Protein AF-A0A1F9M728-F1 (afdb_monomer_lite)

Radius of gyration: 24.35 Å; chains: 1; bounding box: 52×44×59 Å

Secondary structure (DSSP, 8-state):
---SSSEE-TTT--EE-TT--B-TTT-PBPEEHHHHHHHHHHHHHHT---S--TT--EEEEEEE-HHHHHHHHHHHHHTT--EEEEE-TT--SSS-PPPPEEEEEEGGGHHHHHHHHHHHHHHHHTTTSS-GGGTT----TTSSEEE-TTT--EEETT-SB-TTT--B--

Sequence (170 aa):
MIEHDLKYCPKCRDEYRQEMEICATCALPLVLGADLAVREKSASRRSRKGPLTPDDHLLVIFQAALAELKHLKALLEADQIGVMISKDSQGCASGGCAPKFQLLVRQEEVQDALLILAEEHHRATVLAEHDATHAEAVFNPEAMEAVCPACGFAFATTTTTCPDCGLCFG

pLDDT: mean 84.58, std 12.4, range [47.72, 97.62]

Foldseek 3Di:
DQDQQWWADPPPRDIHHNPDQADPPPRDGIDGSVVSVVVVLVVVLVPAPAEDDPPFDKDFQDKDDPVVLVVLVVQCVVSRFHKDKAWPPPPDPDDDDDTIITIITGPVCNVVSVVSVVVVCCVVVCPVVQPQVLVPFDLDLPDQWGQDRRPRDIDGSVDQADPPPRDGND

Structure (mmCIF, N/CA/C/O backbone):
data_AF-A0A1F9M728-F1
#
_entry.id   AF-A0A1F9M728-F1
#
loop_
_atom_site.group_PDB
_atom_site.id
_atom_site.type_symbol
_atom_site.label_atom_id
_atom_site.label_alt_id
_atom_site.label_comp_id
_atom_site.label_asym_id
_atom_site.label_entity_id
_atom_site.label_seq_id
_atom_site.pdbx_PDB_ins_code
_atom_site.Cartn_x
_atom_site.Cartn_y
_atom_site.Cartn_z
_atom_site.occupancy
_atom_site.B_iso_or_equiv
_atom_site.auth_seq_id
_atom_site.auth_comp_id
_atom_site.auth_asym_id
_atom_site.auth_atom_id
_atom_site.pdbx_PDB_model_num
ATOM 1 N N . MET A 1 1 ? -1.438 -12.322 1.852 1.00 68.00 1 MET A N 1
ATOM 2 C CA . MET A 1 1 ? -1.714 -11.343 0.782 1.00 68.00 1 MET A CA 1
ATOM 3 C C . MET A 1 1 ? -2.905 -11.890 0.017 1.00 68.00 1 MET A C 1
ATOM 5 O O . MET A 1 1 ? -2.905 -13.086 -0.220 1.00 68.00 1 MET A O 1
ATOM 9 N N . ILE A 1 2 ? -3.943 -11.090 -0.230 1.00 81.06 2 ILE A N 1
ATOM 10 C CA . ILE A 1 2 ? -5.132 -11.551 -0.964 1.00 81.06 2 ILE A CA 1
ATOM 11 C C . ILE A 1 2 ? -4.797 -11.493 -2.455 1.00 81.06 2 ILE A C 1
ATOM 13 O O . ILE A 1 2 ? -4.450 -10.419 -2.951 1.00 81.06 2 ILE A O 1
ATOM 17 N N . GLU A 1 3 ? -4.882 -12.620 -3.156 1.00 86.69 3 GLU A N 1
ATOM 18 C CA . GLU A 1 3 ? -4.726 -12.646 -4.608 1.00 86.69 3 GLU A CA 1
ATOM 19 C C . GLU A 1 3 ? -5.995 -12.109 -5.267 1.00 86.69 3 GLU A C 1
ATOM 21 O O . GLU A 1 3 ? -7.101 -12.569 -4.996 1.00 86.69 3 GLU A O 1
ATOM 26 N N . HIS A 1 4 ? -5.858 -11.103 -6.128 1.00 86.56 4 HIS A N 1
ATOM 27 C CA . HIS A 1 4 ? -7.016 -10.369 -6.647 1.00 86.56 4 HIS A CA 1
ATOM 28 C C . HIS A 1 4 ? -7.883 -11.212 -7.584 1.00 86.56 4 HIS A C 1
ATOM 30 O O . HIS A 1 4 ? -9.096 -11.003 -7.634 1.00 86.56 4 HIS A O 1
ATOM 36 N N . ASP A 1 5 ? -7.255 -12.152 -8.291 1.00 90.88 5 ASP A N 1
ATOM 37 C CA . ASP A 1 5 ? -7.897 -13.001 -9.286 1.00 90.88 5 ASP A CA 1
ATOM 38 C C . ASP A 1 5 ? -8.592 -14.217 -8.653 1.00 90.88 5 ASP A C 1
ATOM 40 O O . ASP A 1 5 ? -9.567 -14.712 -9.201 1.00 90.88 5 ASP A O 1
ATOM 44 N N . LEU A 1 6 ? -8.184 -14.660 -7.459 1.00 94.25 6 LEU A N 1
ATOM 45 C CA . LEU A 1 6 ? -8.797 -15.802 -6.773 1.00 94.25 6 LEU A CA 1
ATOM 46 C C . LEU A 1 6 ? -10.107 -15.434 -6.064 1.00 94.25 6 LEU A C 1
ATOM 48 O O . LEU A 1 6 ? -10.460 -14.267 -5.884 1.00 94.25 6 LEU A O 1
ATOM 52 N N . LYS A 1 7 ? -10.857 -16.458 -5.653 1.00 96.12 7 LYS A N 1
ATOM 53 C CA . LYS A 1 7 ? -12.102 -16.311 -4.896 1.00 96.12 7 LYS A CA 1
ATOM 54 C C . LYS A 1 7 ? -11.906 -16.702 -3.439 1.00 96.12 7 LYS A C 1
ATOM 56 O O . LYS A 1 7 ? -11.168 -17.627 -3.128 1.00 96.12 7 LYS A O 1
ATOM 61 N N . TYR A 1 8 ? -12.626 -16.035 -2.545 1.00 96.81 8 TYR A N 1
ATOM 62 C CA . TYR A 1 8 ? -12.504 -16.224 -1.103 1.00 96.81 8 TYR A CA 1
ATOM 63 C C . TYR A 1 8 ? -13.864 -16.357 -0.433 1.00 96.81 8 TYR A C 1
ATOM 65 O O . TYR A 1 8 ? -14.847 -15.715 -0.819 1.00 96.81 8 TYR A O 1
ATOM 73 N N . CYS A 1 9 ? -13.931 -17.167 0.623 1.00 95.06 9 CYS A N 1
ATOM 74 C CA . CYS A 1 9 ? -15.111 -17.191 1.476 1.00 95.06 9 CYS A CA 1
ATOM 75 C C . CYS A 1 9 ? -15.139 -15.944 2.378 1.00 95.06 9 CYS A C 1
ATOM 77 O O . CYS A 1 9 ? -14.209 -15.747 3.161 1.00 95.06 9 CYS A O 1
ATOM 79 N N . PRO A 1 10 ? -16.227 -15.149 2.399 1.00 92.31 10 PRO A N 1
ATOM 80 C CA . PRO A 1 10 ? -16.302 -13.951 3.241 1.00 92.31 10 PRO A CA 1
ATOM 81 C C . PRO A 1 10 ? -16.339 -14.253 4.750 1.00 92.31 10 PRO A C 1
ATOM 83 O O . PRO A 1 10 ? -16.208 -13.336 5.557 1.00 92.31 10 PRO A O 1
ATOM 86 N N . LYS A 1 11 ? -16.548 -15.520 5.138 1.00 93.88 11 LYS A N 1
ATOM 87 C CA . LYS A 1 11 ? -16.638 -15.958 6.536 1.00 93.88 11 LYS A CA 1
ATOM 88 C C . LYS A 1 11 ? -15.363 -16.646 7.022 1.00 93.88 11 LYS A C 1
ATOM 90 O O . LYS A 1 11 ? -14.763 -16.163 7.974 1.00 93.88 11 LYS A O 1
ATOM 95 N N . CYS A 1 12 ? -14.968 -17.770 6.414 1.00 94.25 12 CYS A N 1
ATOM 96 C CA . CYS A 1 12 ? -13.781 -18.519 6.856 1.00 94.25 12 CYS A CA 1
ATOM 97 C C . CYS A 1 12 ? -12.474 -18.038 6.221 1.00 94.25 12 CYS A C 1
ATOM 99 O O . CYS A 1 12 ? -11.417 -18.398 6.719 1.00 94.25 12 CYS A O 1
ATOM 101 N N . ARG A 1 13 ? -12.542 -17.200 5.176 1.00 92.62 13 ARG A N 1
ATOM 102 C CA . ARG A 1 13 ? -11.385 -16.691 4.421 1.00 92.62 13 ARG A CA 1
ATOM 103 C C . ARG A 1 13 ? -10.590 -17.755 3.659 1.00 92.62 13 ARG A C 1
ATOM 105 O O . ARG A 1 13 ? -9.505 -17.447 3.181 1.00 92.62 13 ARG A O 1
ATOM 112 N N . ASP A 1 14 ? -11.150 -18.953 3.487 1.00 95.06 14 ASP A N 1
ATOM 113 C CA . ASP A 1 14 ? -10.568 -19.971 2.611 1.00 95.06 14 ASP A CA 1
ATOM 114 C C . ASP A 1 14 ? -10.508 -19.468 1.167 1.00 95.06 14 ASP A C 1
ATOM 116 O O . ASP A 1 14 ? -11.426 -18.785 0.693 1.00 95.06 14 ASP A O 1
ATOM 120 N N . GLU A 1 15 ? -9.427 -19.844 0.495 1.00 96.25 15 GLU A N 1
ATOM 121 C CA . GLU A 1 15 ? -9.113 -19.506 -0.887 1.00 96.25 15 GLU A CA 1
ATOM 122 C C . GLU A 1 15 ? -9.609 -20.586 -1.853 1.00 96.25 15 GLU A C 1
ATOM 124 O O . GLU A 1 15 ? -9.570 -21.785 -1.568 1.00 96.25 15 GLU A O 1
ATOM 129 N N . TYR A 1 16 ? -10.074 -20.146 -3.017 1.00 95.75 16 TYR A N 1
ATOM 130 C CA . TYR A 1 16 ? -10.634 -20.979 -4.064 1.00 95.75 16 TYR A CA 1
ATOM 131 C C . TYR A 1 16 ? -10.241 -20.456 -5.445 1.00 95.75 16 TYR A C 1
ATOM 133 O O . TYR A 1 16 ? -10.043 -19.260 -5.665 1.00 95.75 16 TYR A O 1
ATOM 141 N N . ARG A 1 17 ? -10.220 -21.370 -6.418 1.00 93.81 17 ARG A N 1
ATOM 142 C CA . ARG A 1 17 ? -10.096 -21.031 -7.841 1.00 93.81 17 ARG A CA 1
ATOM 143 C C . ARG A 1 17 ? -11.302 -20.216 -8.318 1.00 93.81 17 ARG A C 1
ATOM 145 O O . ARG A 1 17 ? -12.404 -20.361 -7.786 1.00 93.81 17 ARG A O 1
ATOM 152 N N . GLN A 1 18 ? -11.109 -19.417 -9.367 1.00 92.19 18 GLN A N 1
ATOM 153 C CA . GLN A 1 18 ? -12.142 -18.548 -9.951 1.00 92.19 18 GLN A CA 1
ATOM 154 C C . GLN A 1 18 ? -13.430 -19.258 -10.362 1.00 92.19 18 GLN A C 1
ATOM 156 O O . GLN A 1 18 ? -14.513 -18.682 -10.275 1.00 92.19 18 GLN A O 1
ATOM 161 N N . GLU A 1 19 ? -13.329 -20.503 -10.807 1.00 93.75 19 GLU A N 1
ATOM 162 C CA . GLU A 1 19 ? -14.467 -21.311 -11.251 1.00 93.75 19 GLU A CA 1
ATOM 163 C C . GLU A 1 19 ? -15.408 -21.729 -10.108 1.00 93.75 19 GLU A C 1
ATOM 165 O O . GLU A 1 19 ? -16.564 -22.062 -10.349 1.00 93.75 19 GLU A O 1
ATOM 170 N N . MET A 1 20 ? -14.958 -21.662 -8.852 1.00 94.94 20 MET A N 1
ATOM 171 C CA . MET A 1 20 ? -15.775 -22.046 -7.701 1.00 94.94 20 MET A CA 1
ATOM 172 C C . MET A 1 20 ? -16.763 -20.937 -7.334 1.00 94.94 20 MET A C 1
ATOM 174 O O . MET A 1 20 ? -16.420 -19.757 -7.320 1.00 94.94 20 MET A O 1
ATOM 178 N N . GLU A 1 21 ? -17.997 -21.287 -6.976 1.00 96.38 21 GLU A N 1
ATOM 179 C CA . GLU A 1 21 ? -19.022 -20.293 -6.611 1.00 96.38 21 GLU A CA 1
ATOM 180 C C . GLU A 1 21 ? -19.388 -20.307 -5.124 1.00 96.38 21 GLU A C 1
ATOM 182 O O . GLU A 1 21 ? -19.819 -19.288 -4.585 1.00 96.38 21 GLU A O 1
ATOM 187 N N . ILE A 1 22 ? -19.190 -21.436 -4.437 1.00 97.62 22 ILE A N 1
ATOM 188 C CA . ILE A 1 22 ? -19.656 -21.655 -3.063 1.00 97.62 22 ILE A CA 1
ATOM 189 C C . ILE A 1 22 ? -18.529 -22.244 -2.210 1.00 97.62 22 ILE A C 1
ATOM 191 O O . ILE A 1 22 ? -17.816 -23.153 -2.630 1.00 97.62 22 ILE A O 1
ATOM 195 N N . CYS A 1 23 ? -18.391 -21.746 -0.981 1.00 97.31 23 CYS A N 1
ATOM 196 C CA . CYS A 1 23 ? -17.469 -22.297 0.008 1.00 97.31 23 CYS A CA 1
ATOM 197 C C . CYS A 1 23 ? -17.919 -23.689 0.469 1.00 97.31 23 CYS A C 1
ATOM 199 O O . CYS A 1 23 ? -19.030 -23.840 0.980 1.00 97.31 23 CYS A O 1
ATOM 201 N N . ALA A 1 24 ? -17.029 -24.679 0.384 1.00 95.44 24 ALA A N 1
ATOM 202 C CA . ALA A 1 24 ? -17.316 -26.056 0.795 1.00 95.44 24 ALA A CA 1
ATOM 203 C C . ALA A 1 24 ? -17.631 -26.194 2.299 1.00 95.44 24 ALA A C 1
ATOM 205 O O . ALA A 1 24 ? -18.415 -27.054 2.690 1.00 95.44 24 ALA A O 1
ATOM 206 N N . THR A 1 25 ? -17.054 -25.330 3.139 1.00 96.25 25 THR A N 1
ATOM 207 C CA . THR A 1 25 ? -17.221 -25.372 4.601 1.00 96.25 25 THR A CA 1
ATOM 208 C C . THR A 1 25 ? -18.410 -24.536 5.069 1.00 96.25 25 THR A C 1
ATOM 210 O O . THR A 1 25 ? -19.195 -24.958 5.914 1.00 96.25 25 THR A O 1
ATOM 213 N N . CYS A 1 26 ? -18.542 -23.316 4.544 1.00 97.06 26 CYS A N 1
ATOM 214 C CA . CYS A 1 26 ? -19.533 -22.351 5.018 1.00 97.06 26 CYS A CA 1
ATOM 215 C C . CYS A 1 26 ? -20.847 -22.381 4.231 1.00 97.06 26 CYS A C 1
ATOM 217 O O . CYS A 1 26 ? -21.811 -21.775 4.691 1.00 97.06 26 CYS A O 1
ATOM 219 N N . ALA A 1 27 ? -20.872 -23.013 3.051 1.00 96.56 27 ALA A N 1
ATOM 220 C CA . ALA A 1 27 ? -21.989 -22.977 2.104 1.00 96.56 27 ALA A CA 1
ATOM 221 C C . ALA A 1 27 ? -22.437 -21.548 1.723 1.00 96.56 27 ALA A C 1
ATOM 223 O O . ALA A 1 27 ? -23.603 -21.300 1.428 1.00 96.56 27 ALA A O 1
ATOM 224 N N . LEU A 1 28 ? -21.503 -20.590 1.743 1.00 96.31 28 LEU A N 1
ATOM 225 C CA . LEU A 1 28 ? -21.743 -19.194 1.370 1.00 96.31 28 LEU A CA 1
ATOM 226 C C . LEU A 1 28 ? -21.181 -18.898 -0.027 1.00 96.31 28 LEU A C 1
ATOM 228 O O . LEU A 1 28 ? -20.138 -19.469 -0.367 1.00 96.31 28 LEU A O 1
ATOM 232 N N . PRO A 1 29 ? -21.803 -17.976 -0.791 1.00 96.81 29 PRO A N 1
ATOM 233 C CA . PRO A 1 29 ? -21.242 -17.480 -2.042 1.00 96.81 29 PRO A CA 1
ATOM 234 C C . PRO A 1 29 ? -19.838 -16.906 -1.836 1.00 96.81 29 PRO A C 1
ATOM 236 O O . PRO A 1 29 ? -19.597 -16.146 -0.890 1.00 96.81 29 PRO A O 1
ATOM 239 N N . LEU A 1 30 ? -18.919 -17.286 -2.717 1.00 96.38 30 LEU A N 1
ATOM 240 C CA . LEU A 1 30 ? -17.555 -16.776 -2.729 1.00 96.38 30 LEU A CA 1
ATOM 241 C C . LEU A 1 30 ? -17.511 -15.373 -3.345 1.00 96.38 30 LEU A C 1
ATOM 243 O O . LEU A 1 30 ? -18.304 -15.039 -4.223 1.00 96.38 30 LEU A O 1
ATOM 247 N N . VAL A 1 31 ? -16.569 -14.554 -2.887 1.00 95.94 31 VAL A N 1
ATOM 248 C CA . VAL A 1 31 ? -16.310 -13.205 -3.415 1.00 95.94 31 VAL A CA 1
ATOM 249 C C . VAL A 1 31 ? -14.946 -13.169 -4.093 1.00 95.94 31 VAL A C 1
ATOM 251 O O . VAL A 1 31 ? -14.056 -13.913 -3.683 1.00 95.94 31 VAL A O 1
ATOM 254 N N . LEU A 1 32 ? -14.756 -12.322 -5.109 1.00 95.25 32 LEU A N 1
ATOM 255 C CA . LEU A 1 32 ? -13.420 -12.116 -5.672 1.00 95.25 32 LEU A CA 1
ATOM 256 C C . LEU A 1 32 ? -12.483 -11.513 -4.618 1.00 95.25 32 LEU A C 1
ATOM 258 O O . LEU A 1 32 ? -12.903 -10.710 -3.777 1.00 95.25 32 LEU A O 1
ATOM 262 N N . GLY A 1 33 ? -11.201 -11.857 -4.700 1.00 91.00 33 GLY A N 1
ATOM 263 C CA . GLY A 1 33 ? -10.159 -11.285 -3.854 1.00 91.00 33 GLY A CA 1
ATOM 264 C C . GLY A 1 33 ? -10.088 -9.767 -3.983 1.00 91.00 33 GLY A C 1
ATOM 265 O O . GLY A 1 33 ? -9.990 -9.076 -2.970 1.00 91.00 33 GLY A O 1
ATOM 266 N N . ALA A 1 34 ? -10.265 -9.234 -5.197 1.00 88.06 34 ALA A N 1
ATOM 267 C CA . ALA A 1 34 ? -10.361 -7.793 -5.429 1.00 88.06 34 ALA A CA 1
ATOM 268 C C . ALA A 1 34 ? -11.477 -7.125 -4.598 1.00 88.06 34 ALA A C 1
ATOM 270 O O . ALA A 1 34 ? -11.238 -6.114 -3.934 1.00 88.06 34 ALA A O 1
ATOM 271 N N . ASP A 1 35 ? -12.676 -7.715 -4.553 1.00 88.88 35 ASP A N 1
ATOM 272 C CA . ASP A 1 35 ? -13.791 -7.192 -3.753 1.00 88.88 35 ASP A CA 1
ATOM 273 C C . ASP A 1 35 ? -13.522 -7.301 -2.251 1.00 88.88 35 ASP A C 1
ATOM 275 O O . ASP A 1 35 ? -13.852 -6.393 -1.480 1.00 88.88 35 ASP A O 1
ATOM 279 N N . LEU A 1 36 ? -12.929 -8.416 -1.815 1.00 87.56 36 LEU A N 1
ATOM 280 C CA . LEU A 1 36 ? -12.593 -8.632 -0.411 1.00 87.56 36 LEU A CA 1
ATOM 281 C C . LEU A 1 36 ? -11.551 -7.610 0.064 1.00 87.56 36 LEU A C 1
ATOM 28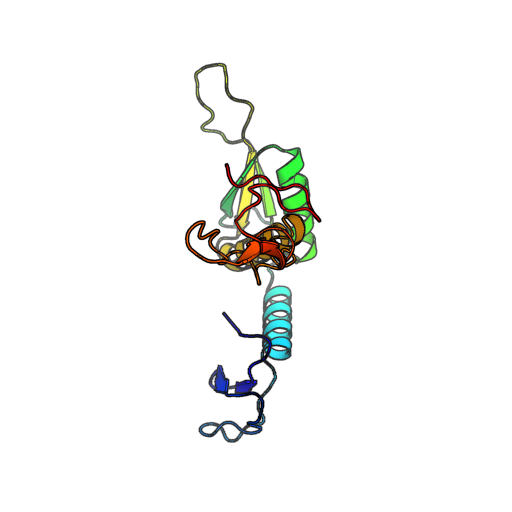3 O O . LEU A 1 36 ? -11.746 -6.987 1.108 1.00 87.56 36 LEU A O 1
ATOM 287 N N . ALA A 1 37 ? -10.514 -7.362 -0.738 1.00 85.44 37 ALA A N 1
ATOM 288 C CA . ALA A 1 37 ? -9.487 -6.364 -0.463 1.00 85.44 37 ALA A CA 1
ATOM 289 C C . ALA A 1 37 ? -10.073 -4.945 -0.359 1.00 85.44 37 ALA A C 1
ATOM 291 O O . ALA A 1 37 ? -9.731 -4.195 0.557 1.00 85.44 37 ALA A O 1
ATOM 292 N N . VAL A 1 38 ? -11.010 -4.573 -1.242 1.00 83.00 38 VAL A N 1
ATOM 293 C CA . VAL A 1 38 ? -11.709 -3.276 -1.169 1.00 83.00 38 VAL A CA 1
ATOM 294 C C . VAL A 1 38 ? -12.532 -3.152 0.117 1.00 83.00 38 VAL A C 1
ATOM 296 O O . VAL A 1 38 ? -12.528 -2.093 0.758 1.00 83.00 38 VAL A O 1
ATOM 299 N N . ARG A 1 39 ? -13.223 -4.221 0.532 1.00 83.81 39 ARG A N 1
ATOM 300 C CA . ARG A 1 39 ? -14.010 -4.241 1.777 1.00 83.81 39 ARG A CA 1
ATOM 301 C C . ARG A 1 39 ? -13.127 -4.115 3.013 1.00 83.81 39 ARG A C 1
ATOM 303 O O . ARG A 1 39 ? -13.474 -3.341 3.904 1.00 83.81 39 ARG A O 1
ATOM 310 N N . GLU A 1 40 ? -11.995 -4.814 3.060 1.00 82.94 40 GLU A N 1
ATOM 311 C CA . GLU A 1 40 ? -11.044 -4.712 4.173 1.00 82.94 40 GLU A CA 1
ATOM 312 C C . GLU A 1 40 ? -10.416 -3.318 4.256 1.00 82.94 40 GLU A C 1
ATOM 314 O O . GLU A 1 40 ? -10.440 -2.714 5.329 1.00 82.94 40 GLU A O 1
ATOM 319 N N . LYS A 1 41 ? -9.974 -2.743 3.127 1.00 78.06 41 LYS A N 1
ATOM 320 C CA . LYS A 1 41 ? -9.484 -1.353 3.076 1.00 78.06 41 LYS A CA 1
ATOM 321 C C . LYS A 1 41 ? -10.541 -0.365 3.575 1.00 78.06 41 LYS A C 1
ATOM 323 O O . LYS A 1 41 ? -10.254 0.504 4.394 1.00 78.06 41 LYS A O 1
ATOM 328 N N . SER A 1 42 ? -11.790 -0.528 3.140 1.00 78.81 42 SER A N 1
ATOM 329 C CA . SER A 1 42 ? -12.902 0.332 3.566 1.00 78.81 42 SER A CA 1
ATOM 330 C C . SER A 1 42 ? -13.216 0.197 5.062 1.00 78.81 42 SER A C 1
ATOM 332 O O . SER A 1 42 ? -13.503 1.193 5.724 1.00 78.81 42 SER A O 1
ATOM 334 N N . ALA A 1 43 ? -13.168 -1.020 5.611 1.00 78.88 43 ALA A N 1
ATOM 335 C CA . ALA A 1 43 ? -13.375 -1.275 7.036 1.00 78.88 43 ALA A CA 1
ATOM 336 C C . ALA A 1 43 ? -12.224 -0.727 7.898 1.00 78.88 43 ALA A C 1
ATOM 338 O O . ALA A 1 43 ? -12.481 -0.147 8.957 1.00 78.88 43 ALA A O 1
ATOM 339 N N . SER A 1 44 ? -10.981 -0.852 7.417 1.00 78.81 44 SER A N 1
ATOM 340 C CA . SER A 1 44 ? -9.793 -0.268 8.049 1.00 78.81 44 SER A CA 1
ATOM 341 C C . SER A 1 44 ? -9.910 1.257 8.111 1.00 78.81 44 SER A C 1
ATOM 343 O O . SER A 1 44 ? -9.873 1.825 9.201 1.00 78.81 44 SER A O 1
ATOM 345 N N . ARG A 1 45 ? -10.234 1.920 6.987 1.00 79.62 45 ARG A N 1
ATOM 346 C CA . ARG A 1 45 ? -10.474 3.378 6.942 1.00 79.62 45 ARG A CA 1
ATOM 347 C C . ARG A 1 45 ? -11.576 3.840 7.901 1.00 79.62 45 ARG A C 1
ATOM 349 O O . ARG A 1 45 ? -11.429 4.856 8.571 1.00 79.62 45 ARG A O 1
ATOM 356 N N . ARG A 1 46 ? -12.672 3.081 8.022 1.00 77.06 46 ARG A N 1
ATOM 357 C CA . ARG A 1 46 ? -13.758 3.387 8.979 1.00 77.06 46 ARG A CA 1
ATOM 358 C C . ARG A 1 46 ? -13.341 3.242 10.443 1.00 77.06 46 ARG A C 1
ATOM 360 O O . ARG A 1 46 ? -13.967 3.860 11.297 1.00 77.06 46 ARG A O 1
ATOM 367 N N . SER A 1 47 ? -12.320 2.438 10.727 1.00 80.31 47 SER A N 1
ATOM 368 C CA . SER A 1 47 ? -11.801 2.214 12.082 1.00 80.31 47 SER A CA 1
ATOM 369 C C . SER A 1 47 ? -10.707 3.215 12.489 1.00 80.31 47 SER A C 1
ATOM 371 O O . SER A 1 47 ? -10.197 3.131 13.606 1.00 80.31 47 SER A O 1
ATOM 373 N N . ARG A 1 48 ? -10.336 4.165 11.615 1.00 84.12 48 ARG A N 1
ATOM 374 C CA . ARG A 1 48 ? -9.292 5.169 11.881 1.00 84.12 48 ARG A CA 1
ATOM 375 C C . ARG A 1 48 ? -9.719 6.124 12.999 1.00 84.12 48 ARG A C 1
ATOM 377 O O . ARG A 1 48 ? -10.842 6.625 13.014 1.00 84.12 48 ARG A O 1
ATOM 384 N N . LYS A 1 49 ? -8.790 6.440 13.906 1.00 80.62 49 LYS A N 1
ATOM 385 C CA . LYS A 1 49 ? -9.028 7.295 15.089 1.00 80.62 49 LYS A CA 1
ATOM 386 C C . LYS A 1 49 ? -9.088 8.803 14.787 1.00 80.62 49 LYS A C 1
ATOM 388 O O . LYS A 1 49 ? -9.246 9.605 15.704 1.00 80.62 49 LYS A O 1
ATOM 393 N N . GLY A 1 50 ? -8.982 9.204 13.519 1.00 80.62 50 GLY A N 1
ATOM 394 C CA . GLY A 1 50 ? -9.009 10.609 13.106 1.00 80.62 50 GLY A CA 1
ATOM 395 C C . GLY A 1 50 ? -7.674 11.332 13.360 1.00 80.62 50 GLY A C 1
ATOM 396 O O . GLY A 1 50 ? -6.617 10.724 13.174 1.00 80.62 50 GLY A O 1
ATOM 397 N N . PRO A 1 51 ? -7.677 12.629 13.731 1.00 85.38 51 PRO A N 1
ATOM 398 C CA . PRO A 1 51 ? -6.450 13.408 13.907 1.00 85.38 51 PRO A CA 1
ATOM 399 C C . PRO A 1 51 ? -5.586 12.881 15.060 1.00 85.38 51 PRO A C 1
ATOM 401 O O . PRO A 1 51 ? -6.107 12.361 16.049 1.00 85.38 51 PRO A O 1
ATOM 404 N N . LEU A 1 52 ? -4.262 13.007 14.923 1.00 90.00 52 LEU A N 1
ATOM 405 C CA . LEU A 1 52 ? -3.311 12.627 15.970 1.00 90.00 52 LEU A CA 1
ATOM 406 C C . LEU A 1 52 ? -3.533 13.445 17.248 1.00 90.00 52 LEU A C 1
ATOM 408 O O . LEU A 1 52 ? -3.841 14.636 17.208 1.00 90.00 52 LEU A O 1
ATOM 412 N N . THR A 1 53 ? -3.330 12.787 18.379 1.00 89.44 53 THR A N 1
ATOM 413 C CA . THR A 1 53 ? -3.450 13.310 19.735 1.00 89.44 53 THR A CA 1
ATOM 414 C C . THR A 1 53 ? -2.138 13.084 20.494 1.00 89.44 53 THR A C 1
ATOM 416 O O . THR A 1 53 ? -1.350 12.219 20.112 1.00 89.44 53 THR A O 1
ATOM 419 N N . PRO A 1 54 ? -1.872 13.834 21.576 1.00 85.94 54 PRO A N 1
ATOM 420 C CA . PRO A 1 54 ? -0.650 13.659 22.364 1.00 85.94 54 PRO A CA 1
ATOM 421 C C . PRO A 1 54 ? -0.496 12.275 23.014 1.00 85.94 54 PRO A C 1
ATOM 423 O O . PRO A 1 54 ? 0.627 11.867 23.291 1.00 85.94 54 PRO A O 1
ATOM 426 N N . ASP A 1 55 ? -1.601 11.565 23.253 1.00 89.25 55 ASP A N 1
ATOM 427 C CA . ASP A 1 55 ? -1.621 10.219 23.841 1.00 89.25 55 ASP A CA 1
ATOM 428 C C . ASP A 1 55 ? -1.330 9.105 22.823 1.00 89.25 55 ASP A C 1
ATOM 430 O O . ASP A 1 55 ? -1.226 7.932 23.191 1.00 89.25 55 ASP A O 1
ATOM 434 N N . ASP A 1 56 ? -1.197 9.440 21.538 1.00 92.38 56 ASP A N 1
ATOM 435 C CA . ASP A 1 56 ? -0.927 8.439 20.517 1.00 92.38 56 ASP A CA 1
ATOM 436 C C . ASP A 1 56 ? 0.487 7.885 20.614 1.00 92.38 56 ASP A C 1
ATOM 438 O O . ASP A 1 56 ? 1.484 8.611 20.633 1.00 92.38 56 ASP A O 1
ATOM 442 N N . HIS A 1 57 ? 0.575 6.557 20.596 1.00 93.44 57 HIS A N 1
ATOM 443 C CA . HIS A 1 57 ? 1.854 5.881 20.512 1.00 93.44 57 HIS A CA 1
ATOM 444 C C . HIS A 1 57 ? 2.333 5.868 19.060 1.00 93.44 57 HIS A C 1
ATOM 446 O O . HIS A 1 57 ? 1.801 5.133 18.226 1.00 93.44 57 HIS A O 1
ATOM 452 N N . LEU A 1 58 ? 3.320 6.710 18.754 1.00 94.75 58 LEU A N 1
ATOM 453 C CA . LEU A 1 58 ? 3.833 6.896 17.401 1.00 94.75 58 LEU A CA 1
ATOM 454 C C . LEU A 1 58 ? 5.123 6.108 17.170 1.00 94.75 58 LEU A C 1
ATOM 456 O O . LEU A 1 58 ? 6.056 6.183 17.969 1.00 94.75 58 LEU A O 1
ATOM 460 N N . LEU A 1 59 ? 5.199 5.411 16.037 1.00 95.12 59 LEU A N 1
ATOM 461 C CA . LEU A 1 59 ? 6.383 4.680 15.595 1.00 95.12 59 LEU A CA 1
ATOM 462 C C . LEU A 1 59 ? 6.927 5.265 14.297 1.00 95.12 59 LEU A C 1
ATOM 464 O O . LEU A 1 59 ? 6.168 5.609 13.391 1.00 95.12 59 LEU A O 1
ATOM 468 N N . VAL A 1 60 ? 8.255 5.352 14.205 1.00 94.31 60 VAL A N 1
ATOM 469 C CA . VAL A 1 60 ? 8.953 5.743 12.977 1.00 94.31 60 VAL A CA 1
ATOM 470 C C . VAL A 1 60 ? 8.845 4.606 11.964 1.00 94.31 60 VAL A C 1
ATOM 472 O O . VAL A 1 60 ? 9.261 3.486 12.250 1.00 94.31 60 VAL A O 1
ATOM 475 N N . ILE A 1 61 ? 8.333 4.908 10.773 1.00 94.88 61 ILE A N 1
ATOM 476 C CA . ILE A 1 61 ? 8.211 3.946 9.666 1.00 94.88 61 ILE A CA 1
ATOM 477 C C . ILE A 1 61 ? 9.136 4.268 8.491 1.00 94.88 61 ILE A C 1
ATOM 479 O O . ILE A 1 61 ? 9.417 3.391 7.679 1.00 94.88 61 ILE A O 1
ATOM 483 N N . PHE A 1 62 ? 9.616 5.512 8.384 1.00 91.81 62 PHE A N 1
ATOM 484 C CA . PHE A 1 62 ? 10.465 5.940 7.273 1.00 91.81 62 PHE A CA 1
ATOM 485 C C . PHE A 1 62 ? 11.375 7.111 7.663 1.00 91.81 62 PHE A C 1
ATOM 487 O O . PHE A 1 62 ? 11.008 7.935 8.504 1.00 91.81 62 PHE A O 1
ATOM 494 N N . GLN A 1 63 ? 12.552 7.211 7.039 1.00 91.56 63 GLN A N 1
ATOM 495 C CA . GLN A 1 63 ? 13.490 8.323 7.223 1.00 91.56 63 GLN A CA 1
ATOM 496 C C . GLN A 1 63 ? 14.003 8.820 5.872 1.00 91.56 63 GLN A C 1
ATOM 498 O O . GLN A 1 63 ? 14.605 8.052 5.128 1.00 91.56 63 GLN A O 1
ATOM 503 N N . ALA A 1 64 ? 13.805 1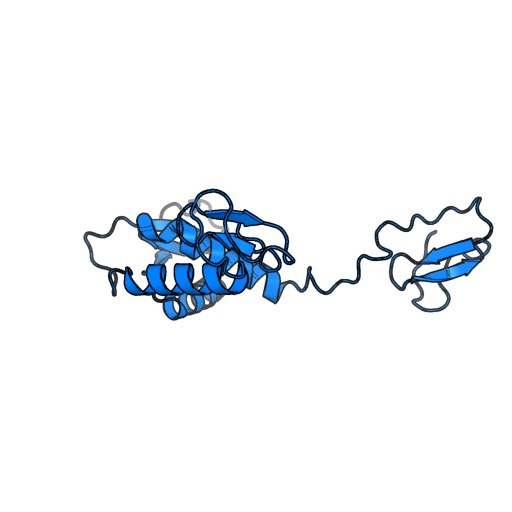0.104 5.567 1.00 89.31 64 ALA A N 1
ATOM 504 C CA . ALA A 1 64 ? 14.211 10.682 4.285 1.00 89.31 64 ALA A CA 1
ATOM 505 C C . ALA A 1 64 ? 14.373 12.212 4.351 1.00 89.31 64 ALA A C 1
ATOM 507 O O . ALA A 1 64 ? 14.284 12.833 5.419 1.00 89.31 64 ALA A O 1
ATOM 508 N N . ALA A 1 65 ? 14.617 12.829 3.192 1.00 90.56 65 ALA A N 1
ATOM 509 C CA . ALA A 1 65 ? 14.579 14.278 3.039 1.00 90.56 65 ALA A CA 1
ATOM 510 C C . ALA A 1 65 ? 13.148 14.817 3.224 1.00 90.56 65 ALA A C 1
ATOM 512 O O . ALA A 1 65 ? 12.164 14.155 2.896 1.00 90.56 65 ALA A O 1
ATOM 513 N N . LEU A 1 66 ? 13.016 16.060 3.701 1.00 90.62 66 LEU A N 1
ATOM 514 C CA . LEU A 1 66 ? 11.705 16.647 4.008 1.00 90.62 66 LEU A CA 1
ATOM 515 C C . LEU A 1 66 ? 10.748 16.681 2.805 1.00 90.62 66 LEU A C 1
ATOM 517 O O . LEU A 1 66 ? 9.545 16.523 2.985 1.00 90.62 66 LEU A O 1
ATOM 521 N N . ALA A 1 67 ? 11.263 16.916 1.595 1.00 90.75 67 ALA A N 1
ATOM 522 C CA . ALA A 1 67 ? 10.443 16.967 0.384 1.00 90.75 67 ALA A CA 1
ATOM 523 C C . ALA A 1 67 ? 9.755 15.622 0.104 1.00 90.75 67 ALA A C 1
ATOM 525 O O . ALA A 1 67 ? 8.552 15.586 -0.141 1.00 90.75 67 ALA A O 1
ATOM 526 N N . GLU A 1 68 ? 10.500 14.526 0.230 1.00 90.25 68 GLU A N 1
ATOM 527 C CA . GLU A 1 68 ? 9.989 13.168 0.064 1.00 90.25 68 GLU A CA 1
ATOM 528 C C . GLU A 1 68 ? 8.988 12.818 1.166 1.00 90.25 68 GLU A C 1
ATOM 530 O O . GLU A 1 68 ? 7.870 12.397 0.880 1.00 90.25 68 GLU A O 1
ATOM 535 N N . LEU A 1 69 ? 9.312 13.114 2.430 1.00 94.00 69 LEU A N 1
ATOM 536 C CA . LEU A 1 69 ? 8.381 12.849 3.527 1.00 94.00 69 LEU A CA 1
ATOM 537 C C . LEU A 1 69 ? 7.068 13.622 3.405 1.00 94.00 69 LEU A C 1
ATOM 539 O O . LEU A 1 69 ? 6.034 13.111 3.821 1.00 94.00 69 LEU A O 1
ATOM 543 N N . LYS A 1 70 ? 7.072 14.832 2.833 1.00 95.19 70 LYS A N 1
ATOM 544 C CA . LYS A 1 70 ? 5.833 15.577 2.560 1.00 95.19 70 LYS A CA 1
ATOM 545 C C . LYS A 1 70 ? 4.948 14.862 1.542 1.00 95.19 70 LYS A C 1
ATOM 547 O O . LYS A 1 70 ? 3.732 14.860 1.716 1.00 95.19 70 LYS A O 1
ATOM 552 N N . HIS A 1 71 ? 5.545 14.265 0.514 1.00 93.81 71 HIS A N 1
ATOM 553 C CA . HIS A 1 71 ? 4.812 13.470 -0.466 1.00 93.81 71 HIS A CA 1
ATOM 554 C C . HIS A 1 71 ? 4.200 12.221 0.186 1.00 93.81 71 HIS A C 1
ATOM 556 O O . HIS A 1 71 ? 2.988 12.029 0.111 1.00 93.81 71 HIS A O 1
ATOM 562 N N . LEU A 1 72 ? 5.003 11.446 0.922 1.00 94.31 72 LEU A N 1
ATOM 563 C CA . LEU A 1 72 ? 4.526 10.245 1.620 1.00 94.31 72 LEU A CA 1
ATOM 564 C C . LEU A 1 72 ? 3.468 10.576 2.683 1.00 94.31 72 LEU A C 1
ATOM 566 O O . LEU A 1 72 ? 2.479 9.862 2.828 1.00 94.31 72 LEU A O 1
ATOM 570 N N . LYS A 1 73 ? 3.628 11.698 3.394 1.00 95.38 73 LYS A N 1
ATOM 571 C CA . LYS A 1 73 ? 2.633 12.202 4.345 1.00 95.38 73 LYS A CA 1
ATOM 572 C C . LYS A 1 73 ? 1.291 12.466 3.661 1.00 95.38 73 LYS A C 1
ATOM 574 O O 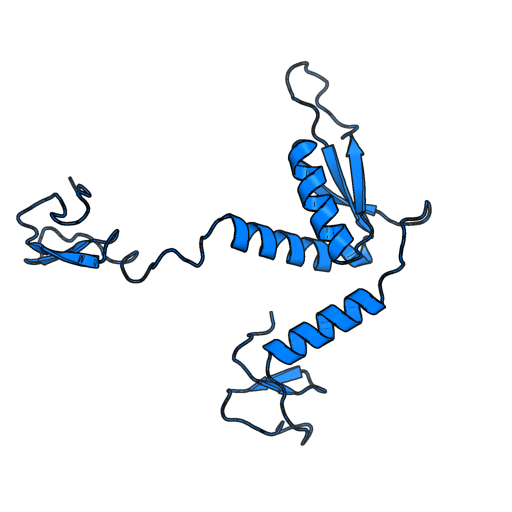. LYS A 1 73 ? 0.274 11.998 4.158 1.00 95.38 73 LYS A O 1
ATOM 579 N N . ALA A 1 74 ? 1.286 13.175 2.532 1.00 94.81 74 ALA A N 1
ATOM 580 C CA . ALA A 1 74 ? 0.055 13.471 1.801 1.00 94.81 74 ALA A CA 1
ATOM 581 C C . ALA A 1 74 ? -0.657 12.193 1.327 1.00 94.81 74 ALA A C 1
ATOM 583 O O . ALA A 1 74 ? -1.883 12.116 1.385 1.00 94.81 74 ALA A O 1
ATOM 584 N N . LEU A 1 75 ? 0.107 11.179 0.909 1.00 93.69 75 LEU A N 1
ATOM 585 C CA . LEU A 1 75 ? -0.433 9.878 0.524 1.00 93.69 75 LEU A CA 1
ATOM 586 C C . LEU A 1 75 ? -1.117 9.164 1.703 1.00 93.69 75 LEU A C 1
ATOM 588 O O . LEU A 1 75 ? -2.249 8.704 1.572 1.00 93.69 75 LEU A O 1
ATOM 592 N N . LEU A 1 76 ? -0.458 9.107 2.863 1.00 94.25 76 LEU A N 1
ATOM 593 C CA . LEU A 1 76 ? -1.016 8.483 4.067 1.00 94.25 76 LEU A CA 1
ATOM 594 C C . LEU A 1 76 ? -2.248 9.242 4.589 1.00 94.25 76 LEU A C 1
ATOM 596 O O . LEU A 1 76 ? -3.237 8.622 4.977 1.00 94.25 76 LEU A O 1
ATOM 600 N N . GLU A 1 77 ? -2.235 10.576 4.540 1.00 93.31 77 GLU A N 1
ATOM 601 C CA . GLU A 1 77 ? -3.391 11.401 4.920 1.00 93.31 77 GLU A CA 1
ATOM 602 C C . GLU A 1 77 ? -4.586 11.211 3.981 1.00 93.31 77 GLU A C 1
ATOM 604 O O . GLU A 1 77 ? -5.728 11.226 4.442 1.00 93.31 77 GLU A O 1
ATOM 609 N N . ALA A 1 78 ? -4.349 10.982 2.685 1.00 90.69 78 ALA A N 1
ATOM 610 C CA . ALA A 1 78 ? -5.410 10.652 1.735 1.00 90.69 78 ALA A CA 1
ATOM 611 C C . ALA A 1 78 ? -6.092 9.307 2.059 1.00 90.69 78 ALA A C 1
ATOM 613 O O . ALA A 1 78 ? -7.276 9.136 1.762 1.00 90.69 78 ALA A O 1
ATOM 614 N N . ASP A 1 79 ? -5.384 8.383 2.721 1.00 89.25 79 ASP A N 1
ATOM 615 C CA . ASP A 1 79 ? -5.941 7.137 3.273 1.00 89.25 79 ASP A CA 1
ATOM 616 C C . ASP A 1 79 ? -6.432 7.280 4.731 1.00 89.25 79 ASP A C 1
ATOM 618 O O . ASP A 1 79 ? -6.795 6.301 5.382 1.00 89.25 79 ASP A O 1
ATOM 622 N N . GLN A 1 80 ? -6.488 8.513 5.245 1.00 90.94 80 GLN A N 1
ATOM 623 C CA . GLN A 1 80 ? -6.926 8.848 6.604 1.00 90.94 80 GLN A CA 1
ATOM 624 C C . GLN A 1 80 ? -6.064 8.227 7.718 1.00 90.94 80 GLN A C 1
ATOM 626 O O . GLN A 1 80 ? -6.559 8.000 8.823 1.00 90.94 80 GLN A O 1
ATOM 631 N N . ILE A 1 81 ? -4.782 7.969 7.449 1.00 92.62 81 ILE A N 1
ATOM 632 C CA . ILE A 1 81 ? -3.818 7.503 8.453 1.00 92.62 81 ILE A CA 1
ATOM 633 C C . ILE A 1 81 ? -3.293 8.688 9.265 1.00 92.62 81 ILE A C 1
ATOM 635 O O . ILE A 1 81 ? -2.932 9.731 8.713 1.00 92.62 81 ILE A O 1
ATOM 639 N N . GLY A 1 82 ? -3.213 8.522 10.588 1.00 93.06 82 GLY A N 1
ATOM 640 C CA . GLY A 1 82 ? -2.607 9.505 11.475 1.00 93.06 82 GLY A CA 1
ATOM 641 C C . GLY A 1 82 ? -1.091 9.536 11.300 1.00 93.06 82 GLY A C 1
ATOM 642 O O . GLY A 1 82 ? -0.400 8.598 11.693 1.00 93.06 82 GLY A O 1
ATOM 643 N N . VAL A 1 83 ? -0.562 10.626 10.741 1.00 95.56 83 VAL A N 1
ATOM 644 C CA . VAL A 1 83 ? 0.860 10.747 10.393 1.00 95.56 83 VAL A CA 1
ATOM 645 C C . VAL A 1 83 ? 1.478 12.064 10.870 1.00 95.56 83 VAL A C 1
ATOM 647 O O . VAL A 1 83 ? 0.871 13.133 10.798 1.00 95.56 83 VAL A O 1
ATOM 650 N N . MET A 1 84 ? 2.726 11.994 11.330 1.00 95.06 84 MET A N 1
ATOM 651 C CA . MET A 1 84 ? 3.524 13.133 11.781 1.00 95.06 84 MET A CA 1
ATOM 652 C C . MET A 1 84 ? 4.930 13.077 11.182 1.00 95.06 84 MET A C 1
ATOM 654 O O . MET A 1 84 ? 5.519 12.008 11.054 1.00 95.06 84 MET A O 1
ATOM 658 N N . ILE A 1 85 ? 5.494 14.239 10.848 1.00 95.62 85 ILE A N 1
ATOM 659 C CA . ILE A 1 85 ? 6.914 14.362 10.501 1.00 95.62 85 ILE A CA 1
ATOM 660 C C . ILE A 1 85 ? 7.641 14.987 11.687 1.00 95.62 85 ILE A C 1
ATOM 662 O O . ILE A 1 85 ? 7.233 16.041 12.171 1.00 95.62 85 ILE A O 1
ATOM 666 N N . SER A 1 86 ? 8.736 14.366 12.115 1.00 92.56 86 SER A N 1
ATOM 667 C CA . SER A 1 86 ? 9.639 14.903 13.133 1.00 92.56 86 SER A CA 1
ATOM 668 C C . SER A 1 86 ? 11.051 15.059 12.575 1.00 92.56 86 SER A C 1
ATOM 670 O O . SER A 1 86 ? 11.426 14.430 11.584 1.00 92.56 86 SER A O 1
ATOM 672 N N . LYS A 1 87 ? 11.858 15.906 13.208 1.00 88.75 87 LYS A N 1
ATOM 673 C CA . LYS A 1 87 ? 13.296 15.965 12.943 1.00 88.75 87 LYS A CA 1
ATOM 674 C C . LYS A 1 87 ? 13.980 14.852 13.736 1.00 88.75 87 LYS A C 1
ATOM 676 O O . LYS A 1 87 ? 13.682 14.683 14.915 1.00 88.75 87 LYS A O 1
ATOM 681 N N . ASP A 1 88 ? 14.912 14.135 13.112 1.00 78.19 88 ASP A N 1
ATOM 682 C CA . ASP A 1 88 ? 15.744 13.176 13.833 1.00 78.19 88 ASP A CA 1
ATOM 683 C C . ASP A 1 88 ? 16.581 13.915 14.891 1.00 78.19 88 ASP A C 1
ATOM 685 O O . ASP A 1 88 ? 17.363 14.821 14.580 1.00 78.19 88 ASP A O 1
ATOM 689 N N . SER A 1 89 ? 16.357 13.579 16.160 1.00 63.75 89 SER A N 1
ATOM 690 C CA . SER A 1 89 ? 17.055 14.170 17.305 1.00 63.75 89 SER A CA 1
ATOM 691 C C . SER A 1 89 ? 18.379 13.467 17.629 1.00 63.75 89 SER A C 1
ATOM 693 O O . SER A 1 89 ? 19.128 13.968 18.462 1.00 63.75 89 SER A O 1
ATOM 695 N N . GLN A 1 90 ? 18.698 12.355 16.954 1.00 60.59 90 GLN A N 1
ATOM 696 C CA . GLN A 1 90 ? 19.943 11.587 17.095 1.00 60.59 90 GLN A CA 1
ATOM 697 C C . GLN A 1 90 ? 20.906 11.814 15.913 1.00 60.59 90 GLN A C 1
ATOM 699 O O . GLN A 1 90 ? 21.785 10.996 15.637 1.00 60.59 90 GLN A O 1
ATOM 704 N N . GLY A 1 91 ? 20.766 12.948 15.220 1.00 53.91 91 GLY A N 1
ATOM 705 C CA . GLY A 1 91 ? 21.629 13.333 14.112 1.00 53.91 91 GLY A CA 1
ATOM 706 C C . GLY A 1 91 ? 23.103 13.380 14.525 1.00 53.91 91 GLY A C 1
ATOM 707 O O . GLY A 1 91 ? 23.462 13.970 15.542 1.00 53.91 91 GLY A O 1
ATOM 708 N N . CYS A 1 92 ? 23.945 12.743 13.710 1.00 50.94 92 CYS A N 1
ATOM 709 C CA . CYS A 1 92 ? 25.387 12.600 13.892 1.00 50.94 92 CYS A CA 1
ATOM 710 C C . CYS A 1 92 ? 26.053 13.911 14.364 1.00 50.94 92 CYS A C 1
ATOM 712 O O . CYS A 1 92 ? 25.967 14.933 13.683 1.00 50.94 92 CYS A O 1
ATOM 714 N N . ALA A 1 93 ? 26.751 13.875 15.506 1.00 56.41 93 ALA A N 1
ATOM 715 C CA . ALA A 1 93 ? 27.451 15.030 16.083 1.00 56.41 93 ALA A CA 1
ATOM 716 C C . ALA A 1 93 ? 28.617 15.554 15.210 1.00 56.41 93 ALA A C 1
ATOM 718 O O . ALA A 1 93 ? 29.204 16.594 15.506 1.00 56.41 93 ALA A O 1
ATOM 719 N N . SER A 1 94 ? 28.954 14.861 14.122 1.00 56.28 94 SER A N 1
ATOM 720 C CA . SER A 1 94 ? 30.018 15.202 13.180 1.00 56.28 94 SER A CA 1
ATOM 721 C C . SER A 1 94 ? 29.458 15.789 11.875 1.00 56.28 94 SER A C 1
ATOM 723 O O . SER A 1 94 ? 29.306 15.101 10.873 1.00 56.28 94 SER A O 1
ATOM 725 N N . GLY A 1 95 ? 29.140 17.086 11.905 1.00 50.12 95 GLY A N 1
ATOM 726 C CA . GLY A 1 95 ? 29.353 18.110 10.858 1.00 50.12 95 GLY A CA 1
ATOM 727 C C . GLY A 1 95 ? 29.139 17.866 9.349 1.00 50.12 95 GLY A C 1
ATOM 728 O O . GLY A 1 95 ? 29.537 18.741 8.588 1.00 50.12 95 GLY A O 1
ATOM 729 N N . GLY A 1 96 ? 28.550 16.763 8.874 1.00 53.44 96 GLY A N 1
ATOM 730 C CA . GLY A 1 96 ? 28.500 16.458 7.431 1.00 53.44 96 GLY A CA 1
ATOM 731 C C . GLY A 1 96 ? 27.231 15.786 6.901 1.00 53.44 96 GLY A C 1
ATOM 732 O O . GLY A 1 96 ? 27.121 15.584 5.696 1.00 53.44 96 GLY A O 1
ATOM 733 N N . CYS A 1 97 ? 26.261 15.440 7.752 1.00 59.16 97 CYS A N 1
ATOM 734 C CA . CYS A 1 97 ? 25.010 14.824 7.302 1.00 59.16 97 CYS A CA 1
ATOM 735 C C . CYS A 1 97 ? 23.886 15.858 7.191 1.00 59.16 97 CYS A C 1
ATOM 737 O O . CYS A 1 97 ? 23.586 16.569 8.151 1.00 59.16 97 CYS A O 1
ATOM 739 N N . ALA A 1 98 ? 23.229 15.902 6.029 1.00 62.81 98 ALA A N 1
ATOM 740 C CA . ALA A 1 98 ? 21.968 16.615 5.863 1.00 62.81 98 ALA A CA 1
ATOM 741 C C . ALA A 1 98 ? 20.944 16.138 6.918 1.00 62.81 98 ALA A C 1
ATOM 743 O O . ALA A 1 98 ? 20.944 14.952 7.268 1.00 62.81 98 ALA A O 1
ATOM 744 N N . PRO A 1 99 ? 2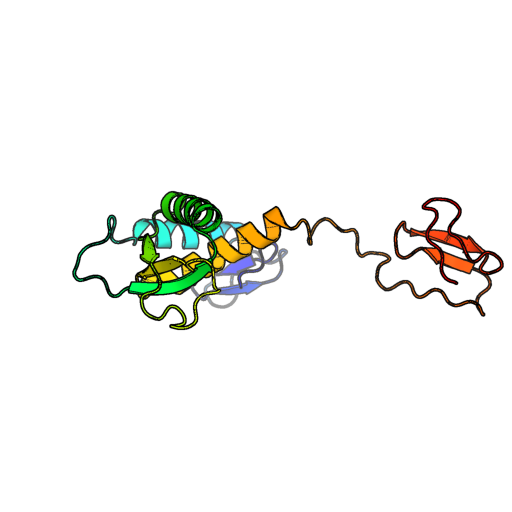0.076 17.028 7.439 1.00 61.78 99 PRO A N 1
ATOM 745 C CA . PRO A 1 99 ? 19.094 16.646 8.444 1.00 61.78 99 PRO A CA 1
ATOM 746 C C . PRO A 1 99 ? 18.165 15.570 7.877 1.00 61.78 99 PRO A C 1
ATOM 748 O O . PRO A 1 99 ? 17.452 15.808 6.901 1.00 61.78 99 PRO A O 1
ATOM 751 N N . LYS A 1 100 ? 18.173 14.391 8.504 1.00 75.06 100 LYS A N 1
ATOM 752 C CA . LYS A 1 100 ? 17.201 13.336 8.224 1.00 75.06 100 LYS A CA 1
ATOM 753 C C . LYS A 1 100 ? 15.937 13.637 9.018 1.00 75.06 100 LYS A C 1
ATOM 755 O O . LYS A 1 100 ? 15.988 13.933 10.212 1.00 75.06 100 LYS A O 1
ATOM 760 N N . PHE A 1 101 ? 14.805 13.627 8.335 1.00 91.75 101 PHE A N 1
ATOM 761 C CA . PHE A 1 101 ? 13.504 13.717 8.977 1.00 91.75 101 PHE A CA 1
ATOM 762 C C . PHE A 1 101 ? 12.952 12.303 9.142 1.00 91.75 101 PHE A C 1
ATOM 764 O O . PHE A 1 101 ? 13.366 11.379 8.440 1.00 91.75 101 PHE A O 1
ATOM 771 N N . GLN A 1 102 ? 12.023 12.142 10.071 1.00 94.50 102 GLN A N 1
ATOM 772 C CA . GLN A 1 102 ? 11.366 10.880 10.376 1.00 94.50 102 GLN A CA 1
ATOM 773 C C . GLN A 1 102 ? 9.871 11.008 10.099 1.00 94.50 102 GLN A C 1
ATOM 775 O O . GLN A 1 102 ? 9.263 12.020 10.454 1.00 94.50 102 GLN A O 1
ATOM 780 N N . LEU A 1 103 ? 9.288 9.982 9.486 1.00 95.19 103 LEU A N 1
ATOM 781 C CA . LEU A 1 103 ? 7.850 9.825 9.301 1.00 95.19 103 LEU A CA 1
ATOM 782 C C . LEU A 1 103 ? 7.327 8.868 10.366 1.00 95.19 103 LEU A C 1
ATOM 784 O O . LEU A 1 103 ? 7.799 7.732 10.458 1.00 95.19 103 LEU A O 1
ATOM 788 N N . LEU A 1 104 ? 6.374 9.336 11.163 1.00 96.00 104 LEU A N 1
ATOM 789 C CA . LEU A 1 104 ? 5.786 8.592 12.264 1.00 96.00 104 LEU A CA 1
ATOM 790 C C . LEU A 1 104 ? 4.295 8.383 12.037 1.00 96.00 104 LEU A C 1
ATOM 792 O O . LEU A 1 104 ? 3.609 9.297 11.582 1.00 96.00 104 LEU A O 1
ATOM 796 N N . VAL A 1 105 ? 3.798 7.208 12.407 1.00 95.94 105 VAL A N 1
ATOM 797 C CA . VAL A 1 105 ? 2.369 6.856 12.383 1.00 95.94 105 VAL A CA 1
ATOM 798 C C . VAL A 1 105 ? 1.973 6.197 13.698 1.00 95.94 105 VAL A C 1
ATOM 800 O O . VAL A 1 105 ? 2.851 5.761 14.447 1.00 95.94 105 VAL A O 1
ATOM 803 N N . ARG A 1 106 ? 0.672 6.107 14.000 1.00 95.00 106 ARG A N 1
ATOM 804 C CA . ARG A 1 106 ? 0.218 5.350 15.179 1.00 95.00 106 ARG A CA 1
ATOM 805 C C . ARG A 1 106 ? 0.650 3.893 15.067 1.00 95.00 106 ARG A C 1
ATOM 807 O O . ARG A 1 106 ? 0.597 3.317 13.981 1.00 95.00 106 ARG A O 1
ATOM 814 N N . GLN A 1 107 ? 1.033 3.284 16.185 1.00 93.62 107 GLN A N 1
ATOM 815 C CA . GLN A 1 107 ? 1.469 1.888 16.231 1.00 93.62 107 GLN A CA 1
ATOM 816 C C . GLN A 1 107 ? 0.460 0.941 15.564 1.00 93.62 107 GLN A C 1
ATOM 818 O O . GLN A 1 107 ? 0.858 0.051 14.815 1.00 93.62 107 GLN A O 1
ATOM 823 N N . GLU A 1 108 ? -0.836 1.140 15.798 1.00 91.12 108 GLU A N 1
ATOM 824 C CA . GLU A 1 108 ? -1.896 0.323 15.205 1.00 91.12 108 GLU A CA 1
ATOM 825 C C . GLU A 1 108 ? -2.091 0.534 13.691 1.00 91.12 108 GLU A C 1
ATOM 827 O O . GLU A 1 108 ? -2.716 -0.301 13.045 1.00 91.12 108 GLU A O 1
ATOM 832 N N . GLU A 1 109 ? -1.541 1.604 13.110 1.00 92.62 109 GLU A N 1
ATOM 833 C CA . GLU A 1 109 ? -1.673 1.952 11.685 1.00 92.62 109 GLU A CA 1
ATOM 834 C C . GLU A 1 109 ? -0.407 1.630 10.872 1.00 92.62 109 GLU A C 1
ATOM 836 O O . GLU A 1 109 ? -0.400 1.797 9.653 1.00 92.62 109 GLU A O 1
ATOM 841 N N . VAL A 1 110 ? 0.662 1.140 11.518 1.00 92.38 110 VAL A N 1
ATOM 842 C CA . VAL A 1 110 ? 1.962 0.863 10.874 1.00 92.38 110 VAL A CA 1
ATOM 843 C C . VAL A 1 110 ? 1.824 -0.066 9.672 1.00 92.38 110 VAL A C 1
ATOM 845 O O . VAL A 1 110 ? 2.382 0.217 8.616 1.00 92.38 110 VAL A O 1
ATOM 848 N N . GLN A 1 111 ? 1.087 -1.169 9.814 1.00 90.19 111 GLN A N 1
ATOM 849 C CA . GLN A 1 111 ? 0.974 -2.164 8.744 1.00 90.19 111 GLN A CA 1
ATOM 850 C C . GLN A 1 111 ? 0.242 -1.604 7.523 1.00 90.19 111 GLN A C 1
ATOM 852 O O . GLN A 1 111 ? 0.712 -1.767 6.400 1.00 90.19 111 GLN A O 1
ATOM 857 N N . ASP A 1 112 ? -0.860 -0.883 7.736 1.00 90.75 112 ASP A N 1
ATOM 858 C CA . ASP A 1 112 ? -1.579 -0.230 6.642 1.00 90.75 112 ASP A CA 1
ATOM 859 C C . ASP A 1 112 ? -0.712 0.832 5.955 1.00 90.75 112 ASP A C 1
ATOM 861 O O . ASP A 1 112 ? -0.670 0.897 4.727 1.00 90.75 112 ASP A O 1
ATOM 865 N N . ALA A 1 113 ? 0.016 1.635 6.740 1.00 92.81 113 ALA A N 1
ATOM 866 C CA . ALA A 1 113 ? 0.905 2.659 6.208 1.00 92.81 113 ALA A CA 1
ATOM 867 C C . ALA A 1 113 ? 1.995 2.046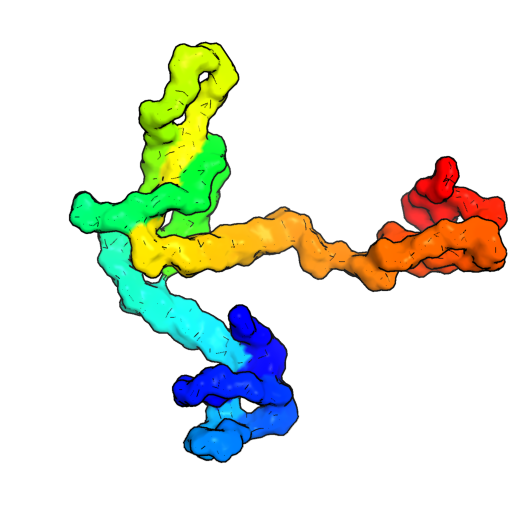 5.321 1.00 92.81 113 ALA A C 1
ATOM 869 O O . ALA A 1 113 ? 2.213 2.515 4.207 1.00 92.81 113 ALA A O 1
ATOM 870 N N . LEU A 1 114 ? 2.641 0.966 5.769 1.00 92.94 114 LEU A N 1
ATOM 871 C CA . LEU A 1 114 ? 3.663 0.273 4.984 1.00 92.94 114 LEU A CA 1
ATOM 872 C C . LEU A 1 114 ? 3.102 -0.314 3.684 1.00 92.94 114 LEU A C 1
ATOM 874 O O . LEU A 1 114 ? 3.763 -0.223 2.654 1.00 92.94 114 LEU A O 1
ATOM 878 N N . LEU A 1 115 ? 1.885 -0.866 3.705 1.00 90.62 115 LEU A N 1
ATOM 879 C CA . LEU A 1 115 ? 1.233 -1.379 2.497 1.00 90.62 115 LEU A CA 1
ATOM 880 C C . LEU A 1 115 ? 0.962 -0.270 1.474 1.00 90.62 115 LEU A C 1
ATOM 882 O O . LEU A 1 115 ? 1.217 -0.457 0.288 1.00 90.62 115 LEU A O 1
ATOM 886 N N . ILE A 1 116 ? 0.487 0.894 1.922 1.00 91.06 116 ILE A N 1
ATOM 887 C CA . ILE A 1 116 ? 0.244 2.049 1.044 1.00 91.06 116 ILE A CA 1
ATOM 888 C C . ILE A 1 116 ? 1.552 2.562 0.437 1.00 91.06 116 ILE A C 1
ATOM 890 O O . ILE A 1 116 ? 1.607 2.848 -0.756 1.00 91.06 116 ILE A O 1
ATOM 894 N N . LEU A 1 117 ? 2.614 2.653 1.241 1.00 92.00 117 LEU A N 1
ATOM 895 C CA . LEU A 1 117 ? 3.925 3.093 0.763 1.00 92.00 117 LEU A CA 1
ATOM 896 C C . LEU A 1 117 ? 4.547 2.090 -0.219 1.00 92.00 117 LEU A C 1
ATOM 898 O O . LEU A 1 117 ? 5.161 2.504 -1.199 1.00 92.00 117 LEU A O 1
ATOM 902 N N . ALA A 1 118 ? 4.375 0.787 0.014 1.00 88.69 118 ALA A N 1
ATOM 903 C CA . ALA A 1 118 ? 4.837 -0.252 -0.903 1.00 88.69 118 ALA A CA 1
ATOM 904 C C . ALA A 1 118 ? 4.116 -0.173 -2.257 1.00 88.69 118 ALA A C 1
ATOM 906 O O . ALA A 1 118 ? 4.767 -0.254 -3.297 1.00 88.69 118 ALA A O 1
ATOM 907 N N . GLU A 1 119 ? 2.799 0.044 -2.246 1.00 86.00 119 GLU A N 1
ATOM 908 C CA . GLU A 1 119 ? 2.000 0.231 -3.461 1.00 86.00 119 GLU A CA 1
ATOM 909 C C . GLU A 1 119 ? 2.431 1.486 -4.236 1.00 86.00 119 GLU A C 1
ATOM 911 O O . GLU A 1 119 ? 2.584 1.447 -5.456 1.00 86.00 119 GLU A O 1
ATOM 916 N N . GLU A 1 120 ? 2.687 2.597 -3.537 1.00 88.25 120 GLU A N 1
ATOM 917 C CA . GLU A 1 120 ? 3.214 3.813 -4.164 1.00 88.25 120 GLU A CA 1
ATOM 918 C C . GLU A 1 120 ? 4.574 3.576 -4.801 1.00 88.25 120 GLU A C 1
ATOM 920 O O . GLU A 1 120 ? 4.789 3.955 -5.947 1.00 88.25 120 GLU A O 1
ATOM 925 N N . HIS A 1 121 ? 5.489 2.939 -4.070 1.00 84.50 121 HIS A N 1
ATOM 926 C CA . HIS A 1 121 ? 6.814 2.625 -4.582 1.00 84.50 121 HIS A CA 1
ATOM 927 C C . HIS A 1 121 ? 6.713 1.748 -5.830 1.00 84.50 121 HIS A C 1
ATOM 929 O O . HIS A 1 121 ? 7.364 2.022 -6.836 1.00 84.50 121 HIS A O 1
ATOM 935 N N . HIS A 1 122 ? 5.862 0.724 -5.795 1.00 79.62 122 HIS A N 1
ATOM 936 C CA . HIS A 1 122 ? 5.605 -0.139 -6.939 1.00 79.62 122 HIS A CA 1
ATOM 937 C C . HIS A 1 122 ? 5.084 0.655 -8.149 1.00 79.62 122 HIS A C 1
ATOM 939 O O . HIS A 1 122 ? 5.633 0.540 -9.245 1.00 79.62 122 HIS A O 1
ATOM 945 N N . ARG A 1 123 ? 4.095 1.535 -7.943 1.00 80.00 123 ARG A N 1
ATOM 946 C CA . ARG A 1 123 ? 3.543 2.401 -8.995 1.00 80.00 123 ARG A CA 1
ATOM 947 C C . ARG A 1 123 ? 4.571 3.389 -9.552 1.00 80.00 123 ARG A C 1
ATOM 949 O O . ARG A 1 123 ? 4.631 3.592 -10.757 1.00 80.00 123 ARG A O 1
ATOM 956 N N . ALA A 1 124 ? 5.363 4.015 -8.688 1.00 78.50 124 ALA A N 1
ATOM 957 C CA . ALA A 1 124 ? 6.330 5.040 -9.071 1.00 78.50 124 ALA A CA 1
ATOM 958 C C . ALA A 1 124 ? 7.568 4.466 -9.778 1.00 78.50 124 ALA A C 1
ATOM 960 O O . ALA A 1 124 ? 8.214 5.175 -10.547 1.00 78.50 124 ALA A O 1
ATOM 961 N N . THR A 1 125 ? 7.911 3.201 -9.520 1.00 74.38 125 THR A N 1
ATOM 962 C CA . THR A 1 125 ? 9.109 2.556 -10.084 1.00 74.38 125 THR A CA 1
ATOM 963 C C . THR A 1 125 ? 8.856 1.769 -11.366 1.00 74.38 125 THR A C 1
ATOM 965 O O . THR A 1 125 ? 9.829 1.364 -11.997 1.00 74.38 125 THR A O 1
ATOM 968 N N . VAL A 1 126 ? 7.597 1.570 -11.786 1.00 61.19 126 VAL A N 1
ATOM 969 C CA . VAL A 1 126 ? 7.253 0.935 -13.080 1.00 61.19 126 VAL A CA 1
ATOM 970 C C . VAL A 1 126 ? 7.888 -0.470 -13.240 1.00 61.19 126 VAL A C 1
ATOM 972 O O . VAL A 1 126 ? 8.057 -1.009 -14.333 1.00 61.19 126 VAL A O 1
ATOM 975 N N . LEU A 1 127 ? 8.238 -1.124 -12.127 1.00 53.47 127 LEU A N 1
ATOM 976 C CA . LEU A 1 127 ? 8.834 -2.467 -12.128 1.00 53.47 127 LEU A CA 1
ATOM 977 C C . LEU A 1 127 ? 7.851 -3.548 -12.610 1.00 53.47 127 LEU A C 1
ATOM 979 O O . LEU A 1 127 ? 8.294 -4.601 -13.050 1.00 53.47 127 LEU A O 1
ATOM 983 N N . ALA A 1 128 ? 6.541 -3.280 -12.585 1.00 48.50 128 ALA A N 1
ATOM 984 C CA . ALA A 1 128 ? 5.522 -4.172 -13.143 1.00 48.50 128 ALA A CA 1
ATOM 985 C C . ALA A 1 128 ? 5.341 -4.069 -14.664 1.00 48.50 128 ALA A C 1
ATOM 987 O O . ALA A 1 128 ? 4.768 -4.980 -15.253 1.00 48.50 128 ALA A O 1
ATOM 988 N N . GLU A 1 129 ? 5.792 -2.984 -15.304 1.00 49.91 129 GLU A N 1
ATOM 989 C CA . GLU A 1 129 ? 5.568 -2.754 -16.744 1.00 49.91 129 GLU A CA 1
ATOM 990 C C . GLU A 1 129 ? 6.801 -3.085 -17.596 1.00 49.91 129 GLU A C 1
ATOM 992 O O . GLU A 1 129 ? 6.766 -2.948 -18.818 1.00 49.91 129 GLU A O 1
ATOM 997 N N . HIS A 1 130 ? 7.895 -3.539 -16.976 1.00 47.72 130 HIS A N 1
ATOM 998 C CA . HIS A 1 130 ? 8.970 -4.157 -17.737 1.00 47.72 130 HIS A CA 1
ATOM 999 C C . HIS A 1 130 ? 8.501 -5.545 -18.156 1.00 47.72 130 HIS A C 1
ATOM 1001 O O . HIS A 1 130 ? 8.367 -6.441 -17.323 1.00 47.72 130 HIS A O 1
ATOM 1007 N N . ASP A 1 131 ? 8.247 -5.702 -19.453 1.00 53.12 131 ASP A N 1
ATOM 1008 C CA . ASP A 1 131 ? 8.027 -6.992 -20.091 1.00 53.12 131 ASP A CA 1
ATOM 1009 C C . ASP A 1 131 ? 9.270 -7.875 -19.886 1.00 53.12 131 ASP A C 1
ATOM 1011 O O . ASP A 1 131 ? 10.218 -7.883 -20.671 1.00 53.12 131 ASP A O 1
ATOM 1015 N N . ALA A 1 132 ? 9.292 -8.590 -18.763 1.00 56.97 132 ALA A N 1
ATOM 1016 C CA . ALA A 1 132 ? 10.362 -9.500 -18.391 1.00 56.97 132 ALA A CA 1
ATOM 1017 C C . ALA A 1 132 ? 10.270 -10.835 -19.147 1.00 56.97 132 ALA A C 1
ATOM 1019 O O . ALA A 1 132 ? 11.041 -11.744 -18.845 1.00 56.97 132 ALA A O 1
ATOM 1020 N N . THR A 1 133 ? 9.381 -10.961 -20.145 1.00 66.62 133 THR A N 1
ATOM 1021 C CA . THR A 1 133 ? 9.212 -12.174 -20.965 1.00 66.62 133 THR A CA 1
ATOM 1022 C C . THR A 1 133 ? 10.537 -12.667 -21.545 1.00 66.62 133 THR A C 1
ATOM 1024 O O . THR A 1 133 ? 10.735 -13.868 -21.719 1.00 66.62 133 THR A O 1
ATOM 1027 N N . HIS A 1 134 ? 11.476 -11.754 -21.799 1.00 65.19 134 HIS A N 1
ATOM 1028 C CA . HIS A 1 134 ? 12.798 -12.080 -22.326 1.00 65.19 134 HIS A CA 1
ATOM 1029 C C . HIS A 1 134 ? 13.932 -11.861 -21.316 1.00 65.19 134 HIS A C 1
ATOM 1031 O O . HIS A 1 134 ? 15.082 -12.107 -21.655 1.00 65.19 134 HIS A O 1
ATOM 1037 N N . ALA A 1 135 ? 13.650 -11.466 -20.070 1.00 60.97 135 ALA A N 1
ATOM 1038 C CA . ALA A 1 135 ? 14.684 -11.191 -19.066 1.00 60.97 135 ALA A CA 1
ATOM 1039 C C . ALA A 1 135 ? 15.521 -12.434 -18.708 1.00 60.97 135 ALA A C 1
ATOM 1041 O O . ALA A 1 135 ? 16.690 -12.307 -18.348 1.00 60.97 135 ALA A O 1
ATOM 1042 N N . GLU A 1 136 ? 14.948 -13.633 -18.850 1.00 64.06 136 GLU A N 1
ATOM 1043 C CA . GLU A 1 136 ? 15.652 -14.911 -18.677 1.00 64.06 136 GLU A CA 1
ATOM 1044 C C . GLU A 1 136 ? 16.338 -15.408 -19.964 1.00 64.06 136 GLU A C 1
ATOM 1046 O O . GLU A 1 136 ? 17.000 -16.447 -19.953 1.00 64.06 136 GLU A O 1
ATOM 1051 N N . ALA A 1 137 ? 16.203 -14.692 -21.088 1.00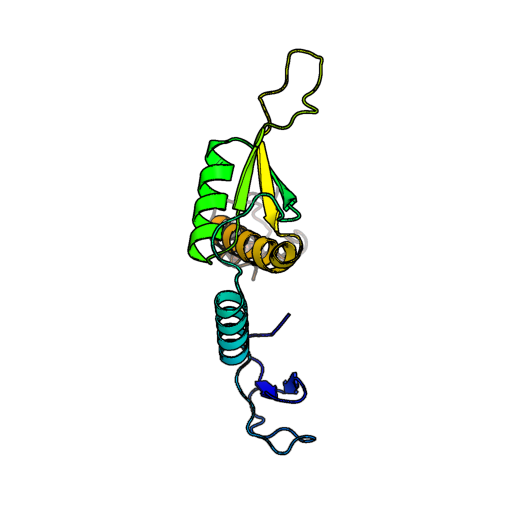 70.12 137 ALA A N 1
ATOM 1052 C CA . ALA A 1 137 ? 16.876 -15.051 -22.329 1.00 70.12 137 ALA A CA 1
ATOM 1053 C C . ALA A 1 137 ? 18.388 -14.831 -22.180 1.00 70.12 137 ALA A C 1
ATOM 1055 O O . ALA A 1 137 ? 18.890 -13.707 -22.134 1.00 70.12 137 ALA A O 1
ATOM 1056 N N . VAL A 1 138 ? 19.130 -15.934 -22.113 1.00 75.69 138 VAL A N 1
ATOM 1057 C CA . VAL A 1 138 ? 20.593 -15.923 -22.063 1.00 75.69 138 VAL A CA 1
ATOM 1058 C C . VAL A 1 138 ? 21.138 -15.938 -23.488 1.00 75.69 138 VAL A C 1
ATOM 1060 O O . VAL A 1 138 ? 20.814 -16.828 -24.275 1.00 75.69 138 VAL A O 1
ATOM 1063 N N . PHE A 1 139 ? 22.001 -14.974 -23.820 1.00 76.56 139 PHE A N 1
ATOM 1064 C CA . PHE A 1 139 ? 22.738 -14.993 -25.082 1.00 76.56 139 PHE A CA 1
ATOM 1065 C C . PHE A 1 139 ? 23.742 -16.154 -25.068 1.00 76.56 139 PHE A C 1
ATOM 1067 O O . PHE A 1 139 ? 24.756 -16.099 -24.372 1.00 76.56 139 PHE A O 1
ATOM 1074 N N . ASN A 1 140 ? 23.443 -17.217 -25.817 1.00 79.00 140 ASN A N 1
ATOM 1075 C CA . ASN A 1 140 ? 24.332 -18.362 -25.986 1.00 79.00 140 ASN A CA 1
ATOM 1076 C C . ASN A 1 140 ? 25.062 -18.263 -27.340 1.00 79.00 140 ASN A C 1
ATOM 1078 O O . ASN A 1 140 ? 24.444 -18.557 -28.363 1.00 79.00 140 ASN A O 1
ATOM 1082 N N . PRO A 1 141 ? 26.359 -17.905 -27.374 1.00 74.56 141 PRO A N 1
ATOM 1083 C CA . PRO A 1 141 ? 27.109 -17.754 -28.623 1.00 74.56 141 PRO A CA 1
ATOM 1084 C C . PRO A 1 141 ? 27.333 -19.075 -29.381 1.00 74.56 141 PRO A C 1
ATOM 1086 O O . PRO A 1 141 ? 27.706 -19.039 -30.549 1.00 74.56 141 PRO A O 1
ATOM 1089 N N . GLU A 1 142 ? 27.122 -20.233 -28.744 1.00 79.88 142 GLU A N 1
ATOM 1090 C CA . GLU A 1 142 ? 27.245 -21.550 -29.387 1.00 79.88 142 GLU A CA 1
ATOM 1091 C C . GLU A 1 142 ? 25.947 -22.003 -30.080 1.00 79.88 142 GLU A C 1
ATOM 1093 O O . GLU A 1 142 ? 25.968 -22.922 -30.901 1.00 79.88 142 GLU A O 1
ATOM 1098 N N . ALA A 1 143 ? 24.809 -21.370 -29.775 1.00 82.06 143 ALA A N 1
ATOM 1099 C CA . ALA A 1 143 ? 23.563 -21.573 -30.511 1.00 82.06 143 ALA A CA 1
ATOM 1100 C C . ALA A 1 143 ? 23.610 -20.815 -31.847 1.00 82.06 143 ALA A C 1
ATOM 1102 O O . ALA A 1 143 ? 24.356 -19.855 -31.977 1.00 82.06 143 ALA A O 1
ATOM 1103 N N . MET A 1 144 ? 22.815 -21.207 -32.848 1.00 81.50 144 MET A N 1
ATOM 1104 C CA . MET A 1 144 ? 22.747 -20.475 -34.129 1.00 81.50 144 MET A CA 1
ATOM 1105 C C . MET A 1 144 ? 21.954 -19.160 -34.029 1.00 81.50 144 MET A C 1
ATOM 1107 O O . MET A 1 144 ? 22.187 -18.232 -34.803 1.00 81.50 144 MET A O 1
ATOM 1111 N N . GLU A 1 145 ? 21.027 -19.080 -33.076 1.00 86.94 145 GLU A N 1
ATOM 1112 C CA . GLU A 1 145 ? 20.114 -17.955 -32.872 1.00 86.94 145 GLU A CA 1
ATOM 1113 C C . GLU A 1 145 ? 20.011 -17.624 -31.379 1.00 86.94 145 GLU A C 1
ATOM 1115 O O . GLU A 1 145 ? 20.104 -18.512 -30.528 1.00 86.94 145 GLU A O 1
ATOM 1120 N N . ALA A 1 146 ? 19.806 -16.346 -31.070 1.00 86.06 146 ALA A N 1
ATOM 1121 C CA . ALA A 1 146 ? 19.552 -15.844 -29.728 1.00 86.06 146 ALA A CA 1
ATOM 1122 C C . ALA A 1 146 ? 18.367 -14.876 -29.730 1.00 86.06 146 ALA A C 1
ATOM 1124 O O . ALA A 1 146 ? 18.125 -14.161 -30.702 1.00 86.06 146 ALA A O 1
ATOM 1125 N N . VAL A 1 147 ? 17.643 -14.842 -28.614 1.00 87.81 147 VAL A N 1
ATOM 1126 C CA . VAL A 1 147 ? 16.580 -13.866 -28.359 1.00 87.81 147 VAL A CA 1
ATOM 1127 C C . VAL A 1 147 ? 17.163 -12.744 -27.512 1.00 87.81 147 VAL A C 1
ATOM 1129 O O . VAL A 1 147 ? 17.781 -13.001 -26.480 1.00 87.81 147 VAL A O 1
ATOM 1132 N N . CYS A 1 148 ? 16.990 -11.498 -27.947 1.00 84.88 148 CYS A N 1
ATOM 1133 C CA . CYS A 1 148 ? 17.474 -10.337 -27.217 1.00 84.88 148 CYS A CA 1
ATOM 1134 C C . CYS A 1 148 ? 16.703 -10.180 -25.893 1.00 84.88 148 CYS A C 1
ATOM 1136 O O . CYS A 1 148 ? 15.500 -9.924 -25.945 1.00 84.88 148 CYS A O 1
ATOM 1138 N N . PRO A 1 149 ? 17.353 -10.227 -24.715 1.00 82.31 149 PRO A N 1
ATOM 1139 C CA . PRO A 1 149 ? 16.660 -10.053 -23.441 1.00 82.31 149 PRO A CA 1
ATOM 1140 C C . PRO A 1 149 ? 16.036 -8.669 -23.239 1.00 82.31 149 PRO A C 1
ATOM 1142 O O . PRO A 1 149 ? 15.146 -8.521 -22.410 1.00 82.31 149 PRO A O 1
ATOM 1145 N N . ALA A 1 150 ? 16.484 -7.654 -23.986 1.00 80.38 150 ALA A N 1
ATOM 1146 C CA . ALA A 1 150 ? 15.976 -6.289 -23.853 1.00 80.38 150 ALA A CA 1
ATOM 1147 C C . ALA A 1 150 ? 14.757 -5.979 -24.733 1.00 80.38 150 ALA A C 1
ATOM 1149 O O . ALA A 1 150 ? 13.972 -5.110 -24.375 1.00 80.38 150 ALA A O 1
ATOM 1150 N N . CYS A 1 151 ? 14.615 -6.629 -25.893 1.00 83.56 151 CYS A N 1
ATOM 1151 C CA . CYS A 1 151 ? 13.541 -6.309 -26.848 1.00 83.56 151 CYS A CA 1
ATOM 1152 C C . CYS A 1 151 ? 12.820 -7.527 -27.438 1.00 83.56 151 CYS A C 1
ATOM 1154 O O . CYS A 1 151 ? 11.878 -7.358 -28.200 1.00 83.56 151 CYS A O 1
ATOM 1156 N N . GLY A 1 152 ? 13.264 -8.750 -27.140 1.00 82.62 152 GLY A N 1
ATOM 1157 C CA . GLY A 1 152 ? 12.660 -9.976 -27.665 1.00 82.62 152 GLY A CA 1
ATOM 1158 C C . GLY A 1 152 ? 12.995 -10.305 -29.121 1.00 82.62 152 GLY A C 1
ATOM 1159 O O . GLY A 1 152 ? 12.563 -11.341 -29.622 1.00 82.62 152 GLY A O 1
ATOM 1160 N N . PHE A 1 153 ? 13.784 -9.477 -29.814 1.00 86.44 153 PHE A N 1
ATOM 1161 C CA . PHE A 1 153 ? 14.169 -9.741 -31.200 1.00 86.44 153 PHE A CA 1
ATOM 1162 C C . PHE A 1 153 ? 15.040 -11.003 -31.305 1.00 86.44 153 PHE A C 1
ATOM 1164 O O . PHE A 1 153 ? 16.041 -11.124 -30.597 1.00 86.44 153 PHE A O 1
ATOM 1171 N N . ALA A 1 154 ? 14.675 -11.932 -32.192 1.00 88.81 154 ALA A N 1
ATOM 1172 C CA . ALA A 1 154 ? 15.469 -13.120 -32.494 1.00 88.81 154 ALA A CA 1
ATOM 1173 C C . ALA A 1 154 ? 16.486 -12.805 -33.602 1.00 88.81 154 ALA A C 1
ATOM 1175 O O . ALA A 1 154 ? 16.111 -12.342 -34.679 1.00 88.81 154 ALA A O 1
ATOM 1176 N N . PHE A 1 155 ? 17.771 -13.038 -33.343 1.00 88.62 155 PHE A N 1
ATOM 1177 C CA . PHE A 1 155 ? 18.855 -12.743 -34.281 1.00 88.62 155 PHE A CA 1
ATOM 1178 C C . PHE A 1 155 ? 19.947 -13.815 -34.258 1.00 88.62 155 PHE A C 1
ATOM 1180 O O . PHE A 1 155 ? 20.082 -14.582 -33.304 1.00 88.62 155 PHE A O 1
ATOM 1187 N N . ALA A 1 156 ? 20.745 -13.863 -35.326 1.00 88.12 156 ALA A N 1
ATOM 1188 C CA . ALA A 1 156 ? 21.861 -14.792 -35.438 1.00 88.12 156 ALA A CA 1
ATOM 1189 C C . ALA A 1 156 ? 23.002 -14.409 -34.479 1.00 88.12 156 ALA A C 1
ATOM 1191 O O . ALA A 1 156 ? 23.466 -13.265 -34.458 1.00 88.12 156 ALA A O 1
ATOM 1192 N N . THR A 1 157 ? 23.518 -15.395 -33.750 1.00 84.50 157 THR A N 1
ATOM 1193 C CA . THR A 1 157 ? 24.619 -15.249 -32.773 1.00 84.50 157 THR A CA 1
ATOM 1194 C C . THR A 1 157 ? 25.975 -14.941 -33.410 1.00 84.50 157 THR A C 1
ATOM 1196 O O . THR A 1 157 ? 26.928 -14.605 -32.711 1.00 84.50 157 THR A O 1
ATOM 1199 N N . THR A 1 158 ? 26.068 -14.988 -34.743 1.00 85.12 158 THR A N 1
ATOM 1200 C CA . THR A 1 158 ? 27.217 -14.478 -35.508 1.00 85.12 158 THR A CA 1
ATOM 1201 C C . THR A 1 158 ? 27.385 -12.962 -35.380 1.00 85.12 158 THR A C 1
ATOM 1203 O O . THR A 1 158 ? 28.439 -12.432 -35.728 1.00 85.12 158 THR A O 1
ATOM 1206 N N . THR A 1 159 ? 26.366 -12.264 -34.871 1.00 82.06 159 THR A N 1
ATOM 1207 C CA . THR A 1 159 ? 26.409 -10.843 -34.524 1.00 82.06 159 THR A CA 1
ATOM 1208 C C . THR A 1 159 ? 26.297 -10.665 -33.013 1.00 82.06 159 THR A C 1
ATOM 1210 O O . THR A 1 159 ? 25.472 -11.302 -32.365 1.00 82.06 159 THR A O 1
ATOM 1213 N N . THR A 1 160 ? 27.129 -9.795 -32.437 1.00 86.62 160 THR A N 1
ATOM 1214 C CA . THR A 1 160 ? 27.140 -9.503 -30.991 1.00 86.62 160 THR A CA 1
ATOM 1215 C C . THR A 1 160 ? 26.298 -8.285 -30.624 1.00 86.62 160 THR A C 1
ATOM 1217 O O . THR A 1 160 ? 26.240 -7.913 -29.457 1.00 86.62 160 THR A O 1
ATOM 1220 N N . THR A 1 161 ? 25.633 -7.660 -31.595 1.00 90.19 161 THR A N 1
ATOM 1221 C CA . THR A 1 161 ? 24.774 -6.491 -31.392 1.00 90.19 161 THR A CA 1
ATOM 1222 C C . THR A 1 161 ? 23.382 -6.805 -31.911 1.00 90.19 161 THR A C 1
ATOM 1224 O O . THR A 1 161 ? 23.231 -7.183 -33.072 1.00 90.19 161 THR A O 1
ATOM 1227 N N . CYS A 1 162 ? 22.362 -6.623 -31.070 1.00 89.06 162 CYS A N 1
ATOM 1228 C CA . CYS A 1 162 ? 20.978 -6.749 -31.506 1.00 89.06 162 CYS A CA 1
ATOM 1229 C C . CYS A 1 162 ? 20.682 -5.688 -32.583 1.00 89.06 162 CYS A C 1
ATOM 1231 O O . CYS A 1 162 ? 20.868 -4.499 -32.313 1.00 89.06 162 CYS A O 1
ATOM 1233 N N . PRO A 1 163 ? 20.209 -6.072 -33.782 1.00 88.38 163 PRO A N 1
ATOM 1234 C CA . PRO A 1 163 ? 19.972 -5.126 -34.872 1.00 88.38 163 PRO A CA 1
ATOM 1235 C C . PRO A 1 163 ? 18.761 -4.215 -34.634 1.00 88.38 163 PRO A C 1
ATOM 1237 O O . PRO A 1 163 ? 18.663 -3.175 -35.277 1.00 88.38 163 PRO A O 1
ATOM 1240 N N . ASP A 1 164 ? 17.855 -4.598 -33.731 1.00 89.62 164 ASP A N 1
ATOM 1241 C CA . ASP A 1 164 ? 16.633 -3.843 -33.448 1.00 89.62 164 ASP A CA 1
ATOM 1242 C C . ASP A 1 164 ? 16.860 -2.781 -32.359 1.00 89.62 164 ASP A C 1
ATOM 1244 O O . ASP A 1 164 ? 16.648 -1.592 -32.585 1.00 89.62 164 ASP A O 1
ATOM 1248 N N . CYS A 1 165 ? 17.382 -3.183 -31.192 1.00 87.06 165 CYS A N 1
ATOM 1249 C CA . CYS A 1 165 ? 17.573 -2.271 -30.056 1.00 87.06 165 CYS A CA 1
ATOM 1250 C C . CYS A 1 165 ? 19.019 -1.795 -29.840 1.00 87.06 165 CYS A C 1
ATOM 1252 O O . CYS A 1 165 ? 19.264 -0.954 -28.977 1.00 87.06 165 CYS A O 1
ATOM 1254 N N . GLY A 1 166 ? 19.991 -2.336 -30.580 1.00 86.94 166 GLY A N 1
ATOM 1255 C CA . GLY A 1 166 ? 21.399 -1.941 -30.473 1.00 86.94 166 GLY A CA 1
ATOM 1256 C C . GLY A 1 166 ? 22.131 -2.451 -29.226 1.00 86.94 166 GLY A C 1
ATOM 1257 O O . GLY A 1 166 ? 23.258 -2.028 -28.976 1.00 86.94 166 GLY A O 1
ATOM 1258 N N . LEU A 1 167 ? 21.530 -3.348 -28.435 1.00 85.94 167 LEU A N 1
ATOM 1259 C CA . LEU A 1 167 ? 22.190 -3.938 -27.267 1.00 85.94 167 LEU A CA 1
ATOM 1260 C C . LEU A 1 167 ? 23.387 -4.808 -27.693 1.00 85.94 167 LEU A C 1
ATOM 1262 O O . LEU A 1 167 ? 23.218 -5.729 -28.492 1.00 85.94 167 LEU A O 1
ATOM 1266 N N . CYS A 1 168 ? 24.572 -4.536 -27.137 1.00 89.00 168 CYS A N 1
ATOM 1267 C CA . CYS A 1 168 ? 25.784 -5.341 -27.329 1.00 89.00 168 CYS A CA 1
ATOM 1268 C C . CYS A 1 168 ? 25.932 -6.432 -26.256 1.00 89.00 168 CYS A C 1
ATOM 1270 O O . CYS A 1 168 ? 25.784 -6.160 -25.067 1.00 89.00 168 CYS A O 1
ATOM 1272 N N . PHE A 1 169 ? 26.302 -7.640 -26.687 1.00 82.50 169 PHE A N 1
ATOM 1273 C CA . PHE A 1 169 ? 26.543 -8.838 -25.870 1.00 82.50 169 PHE A CA 1
ATOM 1274 C C . PHE A 1 169 ? 28.032 -9.228 -25.796 1.00 82.50 169 PHE A C 1
ATOM 1276 O O . PHE A 1 169 ? 28.356 -10.341 -25.381 1.00 82.50 169 PHE A O 1
ATOM 1283 N N . GLY A 1 170 ? 28.932 -8.328 -26.212 1.00 69.75 170 GLY A N 1
ATOM 1284 C CA . GLY A 1 170 ? 30.386 -8.513 -26.238 1.00 69.75 170 GLY A CA 1
ATOM 1285 C C . GLY A 1 170 ? 31.141 -7.199 -26.122 1.00 69.75 170 GLY A C 1
ATOM 1286 O O . GLY A 1 170 ? 30.585 -6.168 -26.569 1.00 69.75 170 GLY A O 1
#